Protein AF-A0A2G9T8P1-F1 (afdb_monomer)

Foldseek 3Di:
DPDPVLVVVVVVVLVVLLPDDDDQVFWWWAQDPPLRIFIWGFPDDDPQWTWTQTPVRDIDIDGPVRIGTEFHSNCALPPDLVPTPGPDPRNVSRNCVRCVVSVNND

Nearest PDB structures (foldseek):
  6qdj-assembly1_A  TM=9.939E-01  e=1.808E-14  Caenorhabditis elegans
  8qyq-assembly2_B  TM=9.575E-01  e=6.343E-11  Bos taurus
  8qyu-assembly1_A  TM=9.362E-01  e=1.968E-10  Bos taurus
  5n69-assembly1_A  TM=9.418E-01  e=1.968E-10  Bos taurus
  8qyq-assembly1_A  TM=9.357E-01  e=1.461E-10  Bos taurus

Secondary structure (DSSP, 8-state):
--SHHHHHHHHHHHHHHTTS---TTTEEEEEETTTEEEEEEEEEEETTEEEEEETTS-EEEEEGGGPEEPPPGGGTT-S-GGG-SS--HHHHHHHHHHHHHTT---

Radius of gyration: 15.61 Å; Cα contacts (8 Å, |Δi|>4): 146; chains: 1; bounding box: 39×25×45 Å

Organism: Teladorsagia circumcincta (NCBI:txid45464)

pLDDT: mean 81.71, std 15.41, range [36.47, 94.31]

Sequence (106 aa):
MTLTYCYCGCTISLFQDSSKPYDSKKNCWIPDAEEGYVAAEITATKGDQITCVTARGNEVTLKKELVQEMNPPKYEKTEDMSNLTFLNDASVLHNLRSRYSAMLIY

Mean predicted aligned error: 7.94 Å

InterPro domains:
  IPR001609 Myosin head, motor domain-like [PS51456] (76-106)
  IPR004009 Myosin, SH3 domain [PF02736] (23-66)
  IPR004009 Myosin, SH3 domain [PS51844] (23-72)
  IPR008989 Myosin S1 fragment, N-terminal [G3DSA:2.30.30.360] (22-71)
  IPR027417 P-loop containing nucleoside triphosphate hydrolase [SSF52540] (71-106)
  IPR036961 Kinesin motor domain superfamily [G3DSA:3.40.850.10] (72-106)

Solvent-accessible surface area (backbone atoms only — not comparable to full-atom values): 6316 Å² total; per-residue (Å²): 143,80,68,73,71,63,53,63,57,51,56,55,52,53,58,55,49,42,66,54,93,76,49,83,88,34,37,28,30,35,76,37,95,87,71,53,46,42,54,24,38,54,78,46,76,60,89,67,33,32,32,27,34,32,81,87,71,50,78,46,78,42,51,51,90,64,52,40,75,49,64,62,39,78,58,62,56,55,81,61,69,84,74,47,89,51,87,44,74,54,48,53,51,49,34,52,52,52,19,50,76,69,72,47,84,117

Structure (mmCIF, N/CA/C/O backbone):
data_AF-A0A2G9T8P1-F1
#
_entry.id   AF-A0A2G9T8P1-F1
#
loop_
_atom_site.group_PDB
_atom_site.id
_atom_site.type_symbol
_atom_site.label_atom_id
_atom_site.label_alt_id
_atom_site.label_comp_id
_atom_site.label_asym_id
_atom_site.label_entity_id
_atom_site.label_seq_id
_atom_site.pdbx_PDB_ins_code
_atom_site.Cartn_x
_atom_site.Cartn_y
_atom_site.Cartn_z
_atom_site.occupancy
_atom_site.B_iso_or_equiv
_atom_site.auth_seq_id
_atom_site.auth_comp_id
_atom_site.auth_asym_id
_atom_site.auth_atom_id
_atom_site.pdbx_PDB_model_num
ATOM 1 N N . MET A 1 1 ? 23.564 -11.792 -28.882 1.00 39.66 1 MET A N 1
ATOM 2 C CA . MET A 1 1 ? 23.164 -10.423 -29.282 1.00 39.66 1 MET A CA 1
ATOM 3 C C . MET A 1 1 ? 21.646 -10.281 -29.134 1.00 39.66 1 MET A C 1
ATOM 5 O O . MET A 1 1 ? 20.959 -10.049 -30.114 1.00 39.66 1 MET A O 1
ATOM 9 N N . THR A 1 2 ? 21.103 -10.483 -27.923 1.00 36.47 2 THR A N 1
ATOM 10 C CA . THR A 1 2 ? 19.633 -10.587 -27.747 1.00 36.47 2 THR A CA 1
ATOM 11 C C . THR A 1 2 ? 19.113 -10.225 -26.351 1.00 36.47 2 THR A C 1
ATOM 13 O O . THR A 1 2 ? 17.936 -10.423 -26.088 1.00 36.47 2 THR A O 1
ATOM 16 N N . LEU A 1 3 ? 19.937 -9.663 -25.456 1.00 44.78 3 LEU A N 1
ATOM 17 C CA . LEU A 1 3 ? 19.469 -9.229 -24.125 1.00 44.78 3 LEU A CA 1
ATOM 18 C C . LEU A 1 3 ? 19.301 -7.707 -24.000 1.00 44.78 3 LEU A C 1
ATOM 20 O O . LEU A 1 3 ? 18.580 -7.243 -23.129 1.00 44.78 3 LEU A O 1
ATOM 24 N N . THR A 1 4 ? 19.885 -6.909 -24.895 1.00 45.12 4 THR A N 1
ATOM 25 C CA . THR A 1 4 ? 19.883 -5.439 -24.770 1.00 45.12 4 THR A CA 1
ATOM 26 C C . THR A 1 4 ? 18.541 -4.787 -25.141 1.00 45.12 4 THR A C 1
ATOM 28 O O . THR A 1 4 ? 18.243 -3.697 -24.664 1.00 45.12 4 THR A O 1
ATOM 31 N N . TYR A 1 5 ? 17.688 -5.450 -25.931 1.00 41.19 5 TYR A N 1
ATOM 32 C CA . TYR A 1 5 ? 16.409 -4.869 -26.372 1.00 41.19 5 TYR A CA 1
ATOM 33 C C . TYR A 1 5 ? 15.272 -4.977 -25.340 1.00 41.19 5 TYR A C 1
ATOM 35 O O . TYR A 1 5 ? 14.352 -4.168 -25.387 1.00 41.19 5 TYR A O 1
ATOM 43 N N . CYS A 1 6 ? 15.341 -5.903 -24.374 1.00 44.22 6 CYS A N 1
ATOM 44 C CA . CYS A 1 6 ? 14.303 -6.023 -23.340 1.00 44.22 6 CYS A CA 1
ATOM 45 C C . CYS A 1 6 ? 14.433 -4.937 -22.254 1.00 44.22 6 CYS A C 1
ATOM 47 O O . CYS A 1 6 ? 13.434 -4.451 -21.725 1.00 44.22 6 CYS A O 1
ATOM 49 N N . TYR A 1 7 ? 15.662 -4.494 -21.964 1.00 45.44 7 TYR A N 1
ATOM 50 C CA . TYR A 1 7 ? 15.916 -3.461 -20.954 1.00 45.44 7 TYR A CA 1
ATOM 51 C C . TYR A 1 7 ? 15.468 -2.062 -21.387 1.00 45.44 7 TYR A C 1
ATOM 53 O O . TYR A 1 7 ? 15.045 -1.289 -20.536 1.00 45.44 7 TYR A O 1
ATOM 61 N N . CYS A 1 8 ? 15.492 -1.743 -22.687 1.00 44.00 8 CYS A N 1
ATOM 62 C CA . CYS A 1 8 ? 15.074 -0.424 -23.180 1.00 44.00 8 CYS A CA 1
ATOM 63 C C . CYS A 1 8 ? 13.568 -0.159 -22.961 1.00 44.00 8 CYS A C 1
ATOM 65 O O . CYS A 1 8 ? 13.171 0.968 -22.685 1.00 44.00 8 CYS A O 1
ATOM 67 N N . GLY A 1 9 ? 12.724 -1.199 -23.019 1.00 45.16 9 GLY A N 1
ATOM 68 C CA . GLY A 1 9 ? 11.298 -1.090 -22.679 1.00 45.16 9 GLY A CA 1
ATOM 69 C C . GLY A 1 9 ? 11.040 -1.042 -21.169 1.00 45.16 9 GLY A C 1
ATOM 70 O O . GLY A 1 9 ? 10.203 -0.268 -20.712 1.00 45.16 9 GLY A O 1
ATOM 71 N N . CYS A 1 10 ? 11.804 -1.818 -20.390 1.00 47.53 10 CYS A N 1
ATOM 72 C CA . CYS A 1 10 ? 11.679 -1.873 -18.932 1.00 47.53 10 CYS A CA 1
ATOM 73 C C . CYS A 1 10 ? 12.061 -0.538 -18.258 1.00 47.53 10 CYS A C 1
ATOM 75 O O . CYS A 1 10 ? 11.370 -0.075 -17.349 1.00 47.53 10 CYS A O 1
ATOM 77 N N . THR A 1 11 ? 13.108 0.143 -18.740 1.00 49.56 11 THR A N 1
ATOM 78 C CA . THR A 1 11 ? 13.534 1.448 -18.199 1.00 49.56 11 THR A CA 1
ATOM 79 C C . THR A 1 11 ? 12.516 2.560 -18.448 1.00 49.56 11 THR A C 1
ATOM 81 O O . THR A 1 11 ? 12.325 3.406 -17.575 1.00 49.56 11 THR A O 1
ATOM 84 N N . ILE A 1 12 ? 11.812 2.540 -19.586 1.00 51.91 12 ILE A N 1
ATOM 85 C CA . ILE A 1 12 ? 10.727 3.490 -19.881 1.00 51.91 12 ILE A CA 1
ATOM 86 C C . ILE A 1 12 ? 9.546 3.270 -18.924 1.00 51.91 12 ILE A C 1
ATOM 88 O O . ILE A 1 12 ? 9.029 4.239 -18.366 1.00 51.91 12 ILE A O 1
ATOM 92 N N . SER A 1 13 ? 9.159 2.013 -18.665 1.00 55.75 13 SER A N 1
ATOM 93 C CA . SER A 1 13 ? 8.082 1.702 -17.712 1.00 55.75 13 SER A CA 1
ATOM 94 C C . SER A 1 13 ? 8.423 2.076 -16.264 1.00 55.75 13 SER A C 1
ATOM 96 O O . SER A 1 13 ? 7.574 2.624 -15.566 1.00 55.75 13 SER A O 1
ATOM 98 N N . LEU A 1 14 ? 9.673 1.880 -15.823 1.00 59.81 14 LEU A N 1
ATOM 99 C CA . LEU A 1 14 ? 10.122 2.275 -14.477 1.00 59.81 14 LEU A CA 1
ATOM 100 C C . LEU A 1 14 ? 10.061 3.799 -14.270 1.00 59.81 14 LEU A C 1
ATOM 102 O O . LEU A 1 14 ? 9.681 4.286 -13.202 1.00 59.81 14 LEU A O 1
ATOM 106 N N . PHE A 1 15 ? 10.393 4.572 -15.308 1.00 58.44 15 PHE A N 1
ATOM 107 C CA . PHE A 1 15 ? 10.289 6.031 -15.263 1.00 58.44 15 PHE A CA 1
ATOM 108 C C . PHE A 1 15 ? 8.831 6.510 -15.179 1.00 58.44 15 PHE A C 1
ATOM 110 O O . PHE A 1 15 ? 8.533 7.458 -14.458 1.00 58.44 15 PHE A O 1
ATOM 117 N N . GLN A 1 16 ? 7.901 5.834 -15.860 1.00 61.41 16 GLN A N 1
ATOM 118 C CA . GLN A 1 16 ? 6.469 6.135 -15.752 1.00 61.41 16 GLN A CA 1
ATOM 119 C C . GLN A 1 16 ? 5.919 5.782 -14.366 1.00 61.41 16 GLN A C 1
ATOM 121 O O . GLN A 1 16 ? 5.192 6.576 -13.766 1.00 61.41 16 GLN A O 1
ATOM 126 N N . ASP A 1 17 ? 6.314 4.632 -13.827 1.00 65.00 17 ASP A N 1
ATOM 127 C CA . ASP A 1 17 ? 5.878 4.156 -12.516 1.00 65.00 17 ASP A CA 1
ATOM 128 C C . ASP A 1 17 ? 6.304 5.073 -11.364 1.00 65.00 17 ASP A C 1
ATOM 130 O O . ASP A 1 17 ? 5.511 5.321 -10.457 1.00 65.00 17 ASP A O 1
ATOM 134 N N . SER A 1 18 ? 7.504 5.653 -11.440 1.00 66.44 18 SER A N 1
ATOM 135 C CA . SER A 1 18 ? 8.015 6.596 -10.434 1.00 66.44 18 SER A CA 1
ATOM 136 C C . SER A 1 18 ? 7.358 7.985 -10.464 1.00 66.44 18 SER A C 1
ATOM 138 O O . SER A 1 18 ? 7.533 8.758 -9.522 1.00 66.44 18 SER A O 1
ATOM 140 N N . SER A 1 19 ? 6.570 8.298 -11.502 1.00 70.00 19 SER A N 1
ATOM 141 C CA . SER A 1 19 ? 5.937 9.614 -11.706 1.00 70.00 19 SER A CA 1
ATOM 142 C C . SER A 1 19 ? 4.452 9.682 -11.325 1.00 70.00 19 SER A C 1
ATOM 144 O O . SER A 1 19 ? 3.796 10.699 -11.558 1.00 70.00 19 SER A O 1
ATOM 146 N N . LYS A 1 20 ? 3.903 8.615 -10.730 1.00 78.12 20 LYS A N 1
ATOM 147 C CA . LYS A 1 20 ? 2.497 8.587 -10.305 1.00 78.12 20 LYS A CA 1
ATOM 148 C C . LYS A 1 20 ? 2.240 9.615 -9.190 1.00 78.12 20 LYS A C 1
ATOM 150 O O . LYS A 1 20 ? 3.066 9.744 -8.284 1.00 78.12 20 LYS A O 1
ATOM 155 N N . PRO A 1 21 ? 1.105 10.340 -9.220 1.00 81.38 21 PRO A N 1
ATOM 156 C CA . PRO A 1 21 ? 0.753 11.271 -8.157 1.00 81.38 21 PRO A CA 1
ATOM 157 C C . PRO A 1 21 ? 0.602 10.508 -6.840 1.00 81.38 21 PRO A C 1
ATOM 159 O O . PRO A 1 21 ? -0.150 9.539 -6.746 1.00 81.38 21 PRO A O 1
ATOM 162 N N . TYR A 1 22 ? 1.348 10.940 -5.827 1.00 85.44 22 TYR A N 1
ATOM 163 C CA . TYR A 1 22 ? 1.384 10.289 -4.530 1.00 85.44 22 TYR A CA 1
ATOM 164 C C . TYR A 1 22 ? 1.401 11.312 -3.400 1.00 85.44 22 TYR A C 1
ATOM 166 O O . TYR A 1 22 ? 2.241 12.209 -3.378 1.00 85.44 22 TYR A O 1
ATOM 174 N N . ASP A 1 23 ? 0.507 11.125 -2.435 1.00 86.88 23 ASP A N 1
ATOM 175 C CA . ASP A 1 23 ? 0.491 11.829 -1.163 1.00 86.88 23 ASP A CA 1
ATOM 176 C C . ASP A 1 23 ? 0.629 10.801 -0.033 1.00 86.88 23 ASP A C 1
ATOM 178 O O . ASP A 1 23 ? -0.202 9.903 0.105 1.00 86.88 23 ASP A O 1
ATOM 182 N N . SER A 1 24 ? 1.678 10.934 0.781 1.00 82.75 24 SER A N 1
ATOM 183 C CA . SER A 1 24 ? 1.974 10.001 1.873 1.00 82.75 24 SER A CA 1
ATOM 184 C C . SER A 1 24 ? 0.962 10.023 3.010 1.00 82.75 24 SER A C 1
ATOM 186 O O . SER A 1 24 ? 0.966 9.123 3.839 1.00 82.75 24 SER A O 1
ATOM 188 N N . LYS A 1 25 ? 0.143 11.073 3.110 1.00 84.06 25 LYS A N 1
ATOM 189 C CA . LYS A 1 25 ? -0.870 11.205 4.162 1.00 84.06 25 LYS A CA 1
ATOM 190 C C . LYS A 1 25 ? -2.245 10.753 3.706 1.00 84.06 25 LYS A C 1
ATOM 192 O O . LYS A 1 25 ? -3.103 10.520 4.552 1.00 84.06 25 LYS A O 1
ATOM 197 N N . LYS A 1 26 ? -2.463 10.681 2.394 1.00 89.19 26 LYS A N 1
ATOM 198 C CA . LYS A 1 26 ? -3.747 10.285 1.826 1.00 89.19 26 LYS A CA 1
ATOM 199 C C . LYS A 1 26 ? -3.733 8.874 1.276 1.00 89.19 26 LYS A C 1
ATOM 201 O O . LYS A 1 26 ? -4.697 8.156 1.494 1.00 89.19 26 LYS A O 1
ATOM 206 N N . ASN A 1 27 ? -2.678 8.470 0.580 1.00 91.94 27 ASN A N 1
ATOM 207 C CA . ASN A 1 27 ? -2.647 7.148 -0.018 1.00 91.94 27 ASN A CA 1
ATOM 208 C C . ASN A 1 27 ? -2.291 6.087 1.015 1.00 91.94 27 ASN A C 1
ATOM 210 O O . ASN A 1 27 ? -1.261 6.170 1.688 1.00 91.94 27 ASN A O 1
ATOM 214 N N . CYS A 1 28 ? -3.123 5.063 1.092 1.00 93.62 28 CYS A N 1
ATOM 215 C CA . CYS A 1 28 ? -2.958 3.957 2.009 1.00 93.62 28 CYS A CA 1
ATOM 216 C C . CYS A 1 28 ? -3.373 2.637 1.359 1.00 93.62 28 CYS A C 1
ATOM 218 O O . CYS A 1 28 ? -4.026 2.594 0.316 1.00 93.62 28 CYS A O 1
ATOM 220 N N . TRP A 1 29 ? -2.983 1.548 2.005 1.00 94.31 29 TRP A N 1
ATOM 221 C CA . TRP A 1 29 ? -3.461 0.214 1.703 1.00 94.31 29 TRP A CA 1
ATOM 222 C C . TRP A 1 29 ? -4.566 -0.159 2.677 1.00 94.31 29 TRP A C 1
ATOM 224 O O . TRP A 1 29 ? -4.430 0.025 3.891 1.00 94.31 29 TRP A O 1
ATOM 234 N N . ILE A 1 30 ? -5.641 -0.730 2.145 1.00 93.88 30 ILE A N 1
ATOM 235 C CA . ILE A 1 30 ? -6.705 -1.322 2.948 1.00 93.88 30 ILE A CA 1
ATOM 236 C C . ILE A 1 30 ? -6.859 -2.807 2.608 1.00 93.88 30 ILE A C 1
ATOM 238 O O . ILE A 1 30 ? -6.593 -3.195 1.467 1.00 93.88 30 ILE A O 1
ATOM 242 N N . PRO A 1 31 ? -7.271 -3.646 3.572 1.00 93.25 31 PRO A N 1
ATOM 243 C CA . PRO A 1 31 ? -7.548 -5.050 3.312 1.00 93.25 31 PRO A CA 1
ATOM 244 C C . PRO A 1 31 ? -8.756 -5.204 2.383 1.00 93.25 31 PRO A C 1
ATOM 246 O O . PRO A 1 31 ? -9.765 -4.515 2.535 1.00 93.25 31 PRO A O 1
ATOM 249 N N . ASP A 1 32 ? -8.655 -6.148 1.456 1.00 91.00 32 ASP A N 1
ATOM 250 C CA . ASP A 1 32 ? -9.705 -6.526 0.516 1.00 91.00 32 ASP A CA 1
ATOM 251 C C . ASP A 1 32 ? -9.816 -8.053 0.440 1.00 91.00 32 ASP A C 1
ATOM 253 O O . ASP A 1 32 ? -8.817 -8.767 0.512 1.00 91.00 32 ASP A O 1
ATOM 257 N N . ALA A 1 33 ? -11.038 -8.568 0.309 1.00 89.00 33 ALA A N 1
ATOM 258 C CA . ALA A 1 33 ? -11.278 -10.008 0.332 1.00 89.00 33 ALA A CA 1
ATOM 259 C C . ALA A 1 33 ? -10.846 -10.726 -0.960 1.00 89.00 33 ALA A C 1
ATOM 261 O O . ALA A 1 33 ? -10.556 -11.920 -0.912 1.00 89.00 33 ALA A O 1
ATOM 262 N N . GLU A 1 34 ? -10.810 -10.033 -2.102 1.00 88.00 34 GLU A N 1
ATOM 263 C CA . GLU A 1 34 ? -10.445 -10.619 -3.397 1.00 88.00 34 GLU A CA 1
ATOM 264 C C . GLU A 1 34 ? -8.952 -10.458 -3.686 1.00 88.00 34 GLU A C 1
ATOM 266 O O . GLU A 1 34 ? -8.281 -11.408 -4.086 1.00 88.00 34 GLU A O 1
ATOM 271 N N . GLU A 1 35 ? -8.424 -9.250 -3.491 1.00 86.19 35 GLU A N 1
ATOM 272 C CA . GLU A 1 35 ? -7.049 -8.906 -3.860 1.00 86.19 35 GLU A CA 1
ATOM 273 C C . GLU A 1 35 ? -6.070 -8.932 -2.678 1.00 86.19 35 GLU A C 1
ATOM 275 O O . GLU A 1 35 ? -4.873 -8.692 -2.866 1.00 86.19 35 GLU A O 1
ATOM 280 N N . GLY A 1 36 ? -6.549 -9.225 -1.468 1.00 90.19 36 GLY A N 1
ATOM 281 C CA . GLY A 1 36 ? -5.780 -9.182 -0.226 1.00 90.19 36 GLY A CA 1
ATOM 282 C C . GLY A 1 36 ? -5.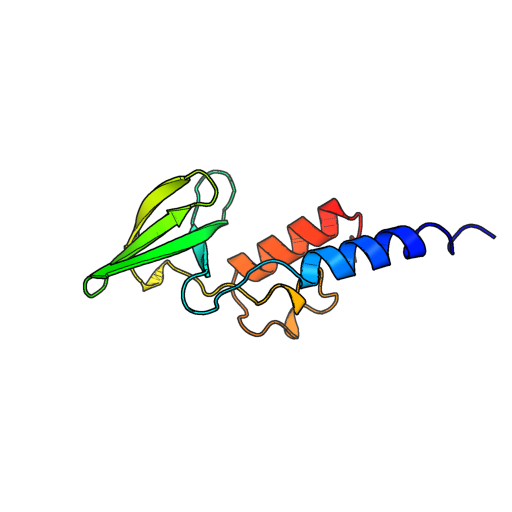617 -7.755 0.293 1.00 90.19 36 GLY A C 1
ATOM 283 O O . GLY A 1 36 ? -6.092 -7.437 1.380 1.00 90.19 36 GLY A O 1
ATOM 284 N N . TYR A 1 37 ? -4.992 -6.885 -0.503 1.00 92.88 37 TYR A N 1
ATOM 285 C CA . TYR A 1 37 ? -4.866 -5.456 -0.217 1.00 92.88 37 TYR A CA 1
ATOM 286 C C . TYR A 1 37 ? -5.083 -4.625 -1.478 1.00 92.88 37 TYR A C 1
ATOM 288 O O . TYR A 1 37 ? -4.595 -4.975 -2.554 1.00 92.88 37 TYR A O 1
ATOM 296 N N . VAL A 1 38 ? -5.780 -3.500 -1.332 1.00 92.94 38 VAL A N 1
ATOM 297 C CA . VAL A 1 38 ? -6.054 -2.552 -2.418 1.00 92.94 38 VAL A CA 1
ATOM 298 C C . VAL A 1 38 ? -5.664 -1.138 -2.017 1.00 92.94 38 VAL A C 1
ATOM 300 O O . VAL A 1 38 ? -5.700 -0.773 -0.839 1.00 92.94 38 VAL A O 1
ATOM 303 N N . ALA A 1 39 ? -5.283 -0.338 -3.011 1.00 92.44 39 ALA A N 1
ATOM 304 C CA . ALA A 1 39 ? -4.970 1.066 -2.804 1.00 92.44 39 ALA A CA 1
ATOM 305 C C . ALA A 1 39 ? -6.254 1.853 -2.508 1.00 92.44 39 ALA A C 1
ATOM 307 O O . ALA A 1 39 ? -7.289 1.656 -3.159 1.00 92.44 39 ALA A O 1
ATOM 308 N N . ALA A 1 40 ? -6.171 2.761 -1.545 1.00 93.56 40 ALA A N 1
ATOM 309 C CA . ALA A 1 40 ? -7.239 3.671 -1.179 1.00 93.56 40 ALA A CA 1
ATOM 310 C C . ALA A 1 40 ? -6.691 5.066 -0.853 1.00 93.56 40 ALA A C 1
ATOM 312 O O . ALA A 1 40 ? -5.523 5.233 -0.504 1.00 93.56 40 ALA A O 1
ATOM 313 N N . GLU A 1 41 ? -7.558 6.067 -0.958 1.00 93.06 41 GLU A N 1
ATOM 314 C CA . GLU A 1 41 ? -7.281 7.444 -0.568 1.00 93.06 41 GLU A CA 1
ATOM 315 C C . GLU A 1 41 ? -8.114 7.808 0.663 1.00 93.06 41 GLU A C 1
ATOM 317 O O . GLU A 1 41 ? -9.337 7.666 0.670 1.00 93.06 41 GLU A O 1
ATOM 322 N N . ILE A 1 42 ? -7.465 8.283 1.721 1.00 92.88 42 ILE A N 1
ATOM 323 C CA . ILE A 1 42 ? -8.120 8.744 2.943 1.00 92.88 42 ILE A CA 1
ATOM 324 C C . ILE A 1 42 ? -8.880 10.038 2.648 1.00 92.88 42 ILE A C 1
ATOM 326 O O . ILE A 1 42 ? -8.288 11.054 2.280 1.00 92.88 42 ILE A O 1
ATOM 330 N N . THR A 1 43 ? -10.192 10.018 2.872 1.00 92.25 43 THR A N 1
ATOM 331 C CA . THR A 1 43 ? -11.070 11.185 2.709 1.00 92.25 43 THR A CA 1
ATOM 332 C C . THR A 1 43 ? -11.393 11.848 4.040 1.00 92.25 43 THR A C 1
ATOM 334 O O . THR A 1 43 ? -11.488 13.074 4.110 1.00 92.25 43 THR A O 1
ATOM 337 N N . ALA A 1 44 ? -11.532 11.065 5.111 1.00 90.69 44 ALA A 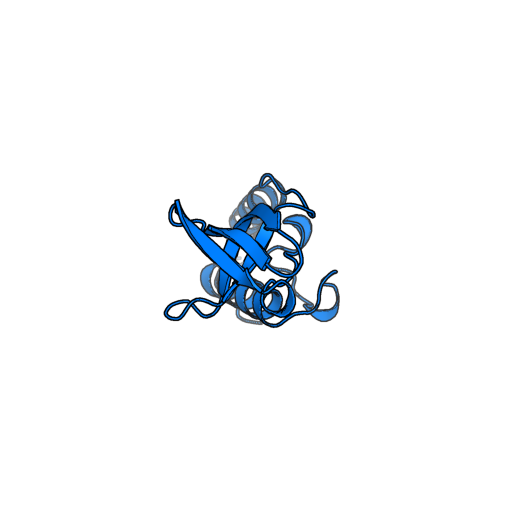N 1
ATOM 338 C CA . ALA A 1 44 ? -11.841 11.584 6.436 1.00 90.69 44 ALA A CA 1
ATOM 339 C C . ALA A 1 44 ? -11.288 10.697 7.553 1.00 90.69 44 ALA A C 1
ATOM 341 O O . ALA A 1 44 ? -11.229 9.476 7.442 1.00 90.69 44 ALA A O 1
ATOM 342 N N . THR A 1 45 ? -10.971 11.326 8.683 1.00 90.25 45 THR A N 1
ATOM 343 C CA . THR A 1 45 ? -10.565 10.642 9.914 1.00 90.25 45 THR A CA 1
ATOM 344 C C . THR A 1 45 ? -11.506 11.065 11.034 1.00 90.25 45 THR A C 1
ATOM 346 O O . THR A 1 45 ? -11.619 12.254 11.336 1.00 90.25 45 THR A O 1
ATOM 349 N N . LYS A 1 46 ? -12.194 10.104 11.653 1.00 89.75 46 LYS A N 1
ATOM 350 C CA . LYS A 1 46 ? -13.119 10.317 12.774 1.00 89.75 46 LYS A CA 1
ATOM 351 C C . LYS A 1 46 ? -12.672 9.474 13.967 1.00 89.75 46 LYS A C 1
ATOM 353 O O . LYS A 1 46 ? -13.059 8.316 14.103 1.00 89.75 46 LYS A O 1
ATOM 358 N N . GLY A 1 47 ? -11.859 10.070 14.840 1.00 88.69 47 GLY A N 1
ATOM 359 C CA . GLY A 1 47 ? -11.311 9.383 16.014 1.00 88.69 47 GLY A CA 1
ATOM 360 C C . GLY A 1 47 ? -10.448 8.187 15.605 1.00 88.69 47 GLY A C 1
ATOM 361 O O . GLY A 1 47 ? -9.434 8.369 14.934 1.00 88.69 47 GLY A O 1
ATOM 362 N N . ASP A 1 48 ? -10.889 6.981 15.970 1.00 90.25 48 ASP A N 1
ATOM 363 C CA . ASP A 1 48 ? -10.205 5.714 15.663 1.00 90.25 48 ASP A CA 1
ATOM 364 C C . ASP A 1 48 ? -10.600 5.095 14.313 1.00 90.25 48 ASP A C 1
ATOM 366 O O . ASP A 1 48 ? -10.054 4.061 13.916 1.00 90.25 48 ASP A O 1
ATOM 370 N N . GLN A 1 49 ? -11.545 5.704 13.596 1.00 92.12 49 GLN A N 1
ATOM 371 C CA . GLN A 1 49 ? -11.978 5.245 12.280 1.00 92.12 49 GLN A CA 1
ATOM 372 C C . GLN A 1 49 ? -11.461 6.164 11.175 1.00 92.12 49 GLN A C 1
ATOM 374 O O . GLN A 1 49 ? -11.461 7.391 11.302 1.00 92.12 49 GLN A O 1
ATOM 379 N N . ILE A 1 50 ? -11.038 5.552 10.076 1.00 92.62 50 ILE A N 1
ATOM 380 C CA . ILE A 1 50 ? -10.596 6.218 8.858 1.00 92.62 50 ILE A CA 1
ATOM 381 C C . ILE A 1 50 ? -11.549 5.813 7.740 1.00 92.62 50 ILE A C 1
ATOM 383 O O . ILE A 1 50 ? -11.807 4.629 7.514 1.00 92.62 50 ILE A O 1
ATOM 387 N N . THR A 1 51 ? -12.071 6.816 7.051 1.00 92.94 51 THR A N 1
ATOM 388 C CA . THR A 1 51 ? -12.867 6.650 5.845 1.00 92.94 51 THR A CA 1
ATOM 389 C C . THR A 1 51 ? -11.953 6.837 4.642 1.00 92.94 51 THR A C 1
ATOM 391 O O . THR A 1 51 ? -11.264 7.853 4.519 1.00 92.94 51 THR A O 1
ATOM 394 N N . CYS A 1 52 ? -11.920 5.822 3.786 1.00 93.19 52 CYS A N 1
ATOM 395 C CA . CYS A 1 52 ? -11.044 5.740 2.628 1.00 93.19 52 CYS A CA 1
ATOM 396 C C . CYS A 1 52 ? -11.888 5.430 1.392 1.00 93.19 52 CYS A C 1
ATOM 398 O O . CYS A 1 52 ? -12.826 4.638 1.464 1.00 93.19 52 CYS A O 1
ATOM 400 N N . VAL A 1 53 ? -11.530 5.994 0.246 1.00 94.06 53 VAL A N 1
ATOM 401 C CA . VAL A 1 53 ? -12.108 5.628 -1.047 1.00 94.06 53 VAL A CA 1
ATOM 402 C C . VAL A 1 53 ? -11.124 4.718 -1.762 1.00 94.06 53 VAL A C 1
ATOM 404 O O . VAL A 1 53 ? -9.985 5.094 -2.018 1.00 94.06 53 VAL A O 1
ATOM 407 N N . THR A 1 54 ? -11.552 3.497 -2.056 1.00 91.25 54 THR A N 1
ATOM 408 C CA . THR A 1 54 ? -10.757 2.518 -2.808 1.00 91.25 54 THR A CA 1
ATOM 409 C C . THR A 1 54 ? -10.511 2.977 -4.239 1.00 91.25 54 THR A C 1
ATOM 411 O O . THR A 1 54 ? -11.303 3.731 -4.801 1.00 91.25 54 THR A O 1
ATOM 414 N N . ALA A 1 55 ? -9.483 2.432 -4.889 1.00 84.69 55 ALA A N 1
ATOM 415 C CA . ALA A 1 55 ? -9.247 2.640 -6.321 1.00 84.69 55 ALA A CA 1
ATOM 416 C C . ALA A 1 55 ? -10.448 2.242 -7.212 1.00 84.69 55 ALA A C 1
ATOM 418 O O . ALA A 1 55 ? -10.563 2.716 -8.339 1.00 84.69 55 ALA A O 1
ATOM 419 N N . ARG A 1 56 ? -11.367 1.401 -6.705 1.00 82.88 56 ARG A N 1
ATOM 420 C CA . ARG A 1 56 ? -12.624 1.016 -7.372 1.00 82.88 56 ARG A CA 1
ATOM 421 C C . ARG A 1 56 ? -13.743 2.065 -7.224 1.00 82.88 56 ARG A C 1
ATOM 423 O O . ARG A 1 56 ? -14.813 1.890 -7.793 1.00 82.88 56 ARG A O 1
ATOM 430 N N . GLY A 1 57 ? -13.514 3.136 -6.461 1.00 86.62 57 GLY A N 1
ATOM 431 C CA . GLY A 1 57 ? -14.490 4.191 -6.169 1.00 86.62 57 GLY A CA 1
ATOM 432 C C . GLY A 1 57 ? -15.417 3.894 -4.985 1.00 86.62 57 GLY A C 1
ATOM 433 O O . GLY A 1 57 ? -16.281 4.709 -4.674 1.00 86.62 57 GLY A O 1
ATOM 434 N N . ASN A 1 58 ? -15.241 2.759 -4.302 1.00 89.06 58 ASN A N 1
ATOM 435 C CA . ASN A 1 58 ? -16.043 2.407 -3.130 1.00 89.06 58 ASN A CA 1
ATOM 436 C C . ASN A 1 58 ? -15.499 3.100 -1.880 1.00 89.06 58 ASN A C 1
ATOM 438 O O . ASN A 1 58 ? -14.302 3.000 -1.601 1.00 89.06 58 ASN A O 1
ATOM 442 N N . GLU A 1 59 ? -16.376 3.741 -1.111 1.00 92.69 59 GLU A N 1
ATOM 443 C CA . GLU A 1 59 ? -16.051 4.330 0.187 1.00 92.69 59 GLU A CA 1
ATOM 444 C C . GLU A 1 59 ? -16.176 3.276 1.292 1.00 92.69 59 GLU A C 1
ATOM 446 O O . GLU A 1 59 ? -17.214 2.635 1.456 1.00 92.69 59 GLU A O 1
ATOM 451 N N . VAL A 1 60 ? -15.102 3.085 2.054 1.00 92.25 60 VAL A N 1
ATOM 452 C CA . VAL A 1 60 ? -15.021 2.102 3.132 1.00 92.25 60 VAL A CA 1
ATOM 453 C C . VAL A 1 60 ? -14.530 2.802 4.389 1.00 92.25 60 VAL A C 1
ATOM 455 O O . VAL A 1 60 ? -13.563 3.561 4.365 1.00 92.25 60 VAL A O 1
ATOM 458 N N . THR A 1 61 ? -15.200 2.546 5.509 1.00 93.31 61 THR A N 1
ATOM 459 C CA . THR A 1 61 ? -14.760 3.024 6.822 1.00 93.31 61 THR A CA 1
ATOM 460 C C . THR A 1 61 ? -14.202 1.854 7.611 1.00 93.31 61 THR A C 1
ATOM 462 O O . THR A 1 61 ? -14.903 0.876 7.866 1.00 93.31 61 THR A O 1
ATOM 465 N N . LEU A 1 62 ? -12.931 1.954 7.983 1.00 93.06 62 LEU A N 1
ATOM 466 C CA . LEU A 1 62 ? -12.200 0.933 8.723 1.00 93.06 62 LEU A CA 1
ATOM 467 C C . LEU A 1 62 ? -11.565 1.555 9.959 1.00 93.06 62 LEU A C 1
ATOM 469 O O . LEU A 1 62 ? -11.442 2.772 10.087 1.00 93.06 62 LEU A O 1
ATOM 473 N N . LYS A 1 63 ? -11.143 0.710 10.893 1.00 93.38 63 LYS A N 1
ATOM 474 C CA . LYS A 1 63 ? -10.322 1.174 12.006 1.00 93.38 63 LYS A CA 1
ATOM 475 C C . LYS A 1 63 ? -8.934 1.557 11.507 1.00 93.38 63 LYS A C 1
ATOM 477 O O . LYS A 1 63 ? -8.388 0.894 10.628 1.00 93.38 63 LYS A O 1
ATOM 482 N N . LYS A 1 64 ? -8.336 2.566 12.136 1.00 89.44 64 LYS A N 1
ATOM 483 C CA . LYS A 1 64 ? -6.984 3.044 11.821 1.00 89.44 64 LYS A CA 1
ATOM 484 C C . LYS A 1 64 ? -5.918 1.940 11.856 1.00 89.44 64 LYS A C 1
ATOM 486 O O . LYS A 1 64 ? -4.986 1.990 11.071 1.00 89.44 64 LYS A O 1
ATOM 491 N N . GLU A 1 65 ? -6.073 0.944 12.726 1.00 90.50 65 GLU A N 1
ATOM 492 C CA . GLU A 1 65 ? -5.149 -0.194 12.864 1.00 90.50 65 GLU A CA 1
ATOM 493 C C . GLU A 1 65 ? -5.106 -1.130 11.643 1.00 90.50 65 GLU A C 1
ATOM 495 O O . GLU A 1 65 ? -4.118 -1.829 11.445 1.00 90.50 65 GLU A O 1
ATOM 500 N N . LEU A 1 66 ? -6.159 -1.140 10.819 1.00 90.94 66 LEU A N 1
ATOM 501 C CA . LEU A 1 66 ? -6.235 -1.968 9.610 1.00 90.94 66 LEU A CA 1
ATOM 502 C C . LEU A 1 66 ? -5.697 -1.251 8.367 1.00 90.94 66 LEU A C 1
ATOM 504 O O . LEU A 1 66 ? -5.494 -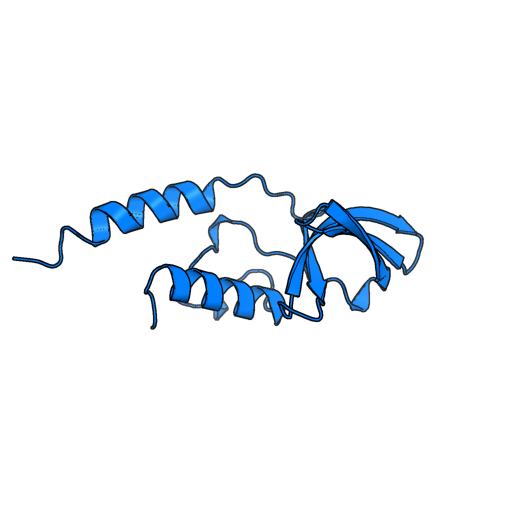1.884 7.334 1.00 90.94 66 LEU A O 1
ATOM 508 N N . VAL A 1 67 ? -5.501 0.064 8.453 1.00 91.62 67 VAL A N 1
ATOM 509 C CA . VAL A 1 67 ? -4.991 0.883 7.355 1.00 91.62 67 VAL A CA 1
ATOM 510 C C . VAL A 1 67 ? -3.467 0.845 7.392 1.00 91.62 67 VAL A C 1
ATOM 512 O O . VAL A 1 67 ? -2.859 1.237 8.386 1.00 91.62 67 VAL A O 1
ATOM 515 N N . GLN A 1 68 ? -2.845 0.386 6.309 1.00 93.00 68 GLN A N 1
ATOM 516 C CA . GLN A 1 68 ? -1.389 0.317 6.189 1.00 93.00 68 GLN A CA 1
ATOM 517 C C . GLN A 1 68 ? -0.863 1.473 5.331 1.00 93.00 68 GLN A C 1
ATOM 519 O O . GLN A 1 68 ? -1.497 1.898 4.365 1.00 93.00 68 GLN A O 1
ATOM 524 N N . GLU A 1 69 ? 0.310 2.000 5.678 1.00 91.56 69 GLU A N 1
ATOM 525 C CA . GLU A 1 69 ? 0.934 3.096 4.933 1.00 91.56 69 GLU A CA 1
ATOM 526 C C . GLU A 1 69 ? 1.398 2.624 3.551 1.00 91.56 69 GLU A C 1
ATOM 528 O O . GLU A 1 69 ? 1.971 1.539 3.402 1.00 91.56 69 GLU A O 1
ATOM 533 N N . MET A 1 70 ? 1.149 3.439 2.527 1.00 92.06 70 MET A N 1
ATOM 534 C CA . MET A 1 70 ? 1.609 3.147 1.174 1.00 92.06 70 MET A CA 1
ATOM 535 C C . MET A 1 70 ? 3.044 3.643 0.989 1.00 92.06 70 MET A C 1
ATOM 537 O O . MET A 1 70 ? 3.433 4.666 1.541 1.00 92.06 70 MET A O 1
ATOM 541 N N . ASN A 1 71 ? 3.859 2.920 0.221 1.00 89.69 71 ASN A N 1
ATOM 542 C CA . ASN A 1 71 ? 5.192 3.400 -0.136 1.00 89.69 71 ASN A CA 1
ATOM 543 C C . ASN A 1 71 ? 5.119 4.382 -1.320 1.00 89.69 71 ASN A C 1
ATOM 545 O O . ASN A 1 71 ? 4.281 4.212 -2.208 1.00 89.69 71 ASN A O 1
ATOM 549 N N . PRO A 1 72 ? 6.015 5.385 -1.385 1.00 88.00 72 PRO A N 1
ATOM 550 C CA . PRO A 1 72 ? 6.096 6.272 -2.538 1.00 88.00 72 PRO A CA 1
ATOM 551 C C . PRO A 1 72 ? 6.384 5.515 -3.854 1.00 88.00 72 PRO A C 1
ATOM 553 O O . PRO A 1 72 ? 7.151 4.550 -3.833 1.00 88.00 72 PRO A O 1
ATOM 556 N N . PRO A 1 73 ? 5.908 6.005 -5.017 1.00 85.19 73 PRO A N 1
ATOM 557 C CA . PRO A 1 73 ? 6.071 5.344 -6.319 1.00 85.19 73 PRO A CA 1
ATOM 558 C C . PRO A 1 73 ? 7.526 5.144 -6.752 1.00 85.19 73 PRO A C 1
ATOM 560 O O . PRO A 1 73 ? 7.820 4.291 -7.581 1.00 85.1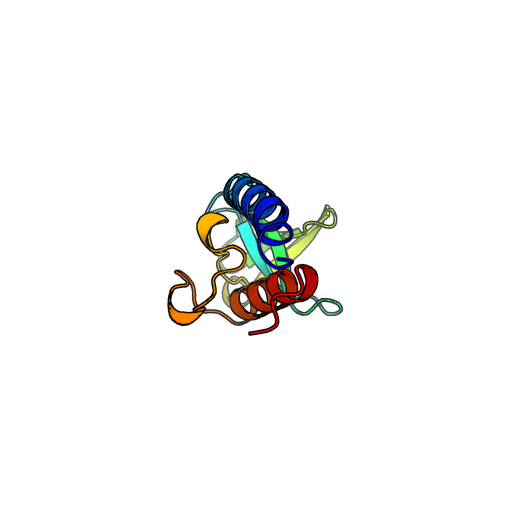9 73 PRO A O 1
ATOM 563 N N . LYS A 1 74 ? 8.472 5.888 -6.164 1.00 81.56 74 LYS A N 1
ATOM 564 C CA . LYS A 1 74 ? 9.911 5.668 -6.383 1.00 81.56 74 LYS A CA 1
ATOM 565 C C . LYS A 1 74 ? 10.380 4.263 -5.967 1.00 81.56 74 LYS A C 1
ATOM 567 O O . LYS A 1 74 ? 11.451 3.851 -6.387 1.00 81.56 74 LYS A O 1
ATOM 572 N N . TYR A 1 75 ? 9.609 3.566 -5.127 1.00 81.50 75 TYR A N 1
ATOM 573 C CA . TYR A 1 75 ? 9.886 2.202 -4.669 1.00 81.50 75 TYR A CA 1
ATOM 574 C C . TYR A 1 75 ? 9.149 1.125 -5.479 1.00 81.50 75 TYR A C 1
ATOM 576 O O . TYR A 1 75 ? 9.199 -0.06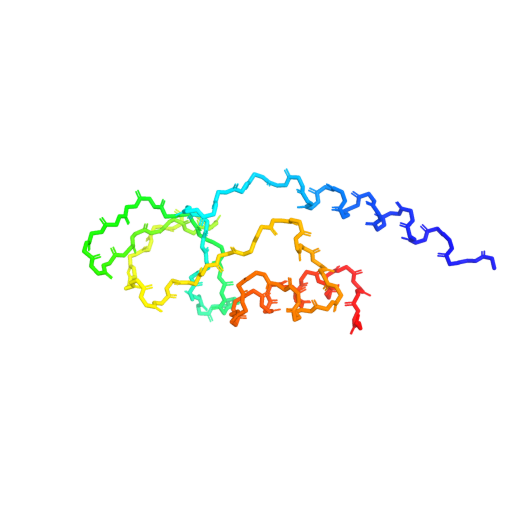3 -5.135 1.00 81.50 75 TYR A O 1
ATOM 584 N N . GLU A 1 76 ? 8.465 1.510 -6.555 1.00 81.75 76 GLU A N 1
ATOM 585 C CA . GLU A 1 76 ? 7.787 0.571 -7.439 1.00 81.75 76 GLU A CA 1
ATOM 586 C C . GLU A 1 76 ? 8.802 -0.405 -8.059 1.00 81.75 76 GLU A C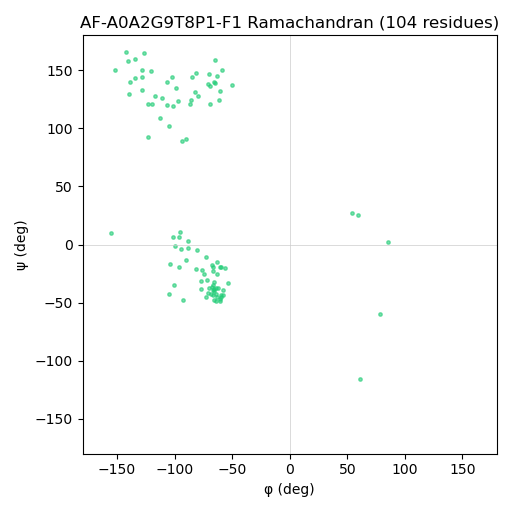 1
ATOM 588 O O . GLU A 1 76 ? 9.857 0.003 -8.540 1.00 81.75 76 GLU A O 1
ATOM 593 N N . LYS A 1 77 ? 8.496 -1.711 -8.029 1.00 79.56 77 LYS A N 1
ATOM 594 C CA . LYS A 1 77 ? 9.368 -2.792 -8.535 1.00 79.56 77 LYS A CA 1
ATOM 595 C C . LYS A 1 77 ? 10.796 -2.805 -7.958 1.00 79.56 77 LYS A C 1
ATOM 597 O O . LYS A 1 77 ? 11.700 -3.338 -8.595 1.00 79.56 77 LYS A O 1
ATOM 602 N N . THR A 1 78 ? 11.002 -2.288 -6.745 1.00 82.56 78 THR A N 1
ATOM 603 C CA . THR A 1 78 ? 12.286 -2.409 -6.023 1.00 82.56 78 THR A CA 1
ATOM 604 C C . THR A 1 78 ? 12.772 -3.866 -5.995 1.00 82.56 78 THR A C 1
ATOM 606 O O . THR A 1 78 ? 11.959 -4.763 -5.794 1.00 82.56 78 THR A O 1
ATOM 609 N N . GLU A 1 79 ? 14.069 -4.102 -6.221 1.00 80.50 79 GLU A N 1
ATOM 610 C CA . GLU A 1 79 ? 14.682 -5.444 -6.173 1.00 80.50 79 GLU A CA 1
ATOM 611 C C . GLU A 1 79 ? 14.814 -5.969 -4.738 1.00 80.50 79 GLU A C 1
ATOM 613 O O . GLU A 1 79 ? 14.447 -7.102 -4.454 1.00 80.50 79 GLU A O 1
ATOM 618 N N . ASP A 1 80 ? 15.276 -5.126 -3.816 1.00 83.62 80 ASP A N 1
ATOM 619 C CA . ASP A 1 80 ? 15.398 -5.460 -2.398 1.00 83.62 80 ASP A CA 1
ATOM 620 C C . ASP A 1 80 ? 14.296 -4.777 -1.578 1.00 83.62 80 ASP A C 1
ATOM 622 O O . ASP A 1 80 ? 14.360 -3.583 -1.267 1.00 83.62 80 ASP A O 1
ATOM 626 N N . MET A 1 81 ? 13.274 -5.554 -1.217 1.00 81.81 81 MET A N 1
ATOM 627 C CA . MET A 1 81 ? 12.126 -5.098 -0.427 1.00 81.81 81 MET A CA 1
ATOM 628 C C . MET A 1 81 ? 12.503 -4.634 0.989 1.00 81.81 81 MET A C 1
ATOM 630 O O . MET A 1 81 ? 11.721 -3.928 1.623 1.00 81.81 81 MET A O 1
ATOM 634 N N . SER A 1 82 ? 13.706 -4.951 1.474 1.00 85.00 82 SER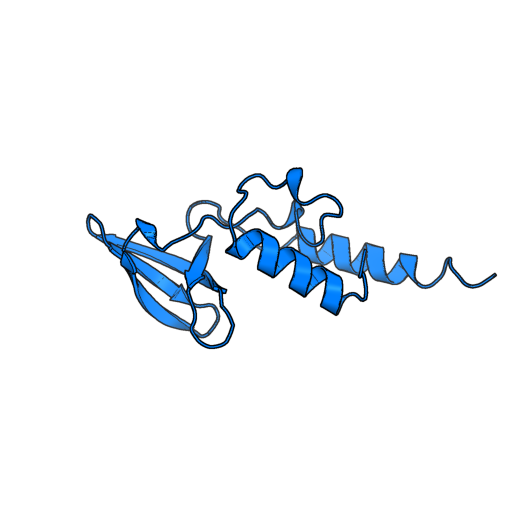 A N 1
ATOM 635 C CA . SER A 1 82 ? 14.211 -4.444 2.758 1.00 85.00 82 SER A CA 1
ATOM 636 C C . SER A 1 82 ? 14.446 -2.929 2.731 1.00 85.00 82 SER A C 1
ATOM 638 O O . SER A 1 82 ? 14.490 -2.297 3.782 1.00 85.00 82 SER A O 1
ATOM 640 N N . ASN A 1 83 ? 14.563 -2.333 1.537 1.00 84.25 83 ASN A N 1
ATOM 641 C CA . ASN A 1 83 ? 14.766 -0.893 1.350 1.00 84.25 83 ASN A CA 1
ATOM 642 C C . ASN A 1 83 ? 13.458 -0.085 1.267 1.00 84.25 83 ASN A C 1
ATOM 644 O O . ASN A 1 83 ? 13.499 1.128 1.030 1.00 84.25 83 ASN A O 1
ATOM 648 N N . LEU A 1 84 ? 12.296 -0.729 1.427 1.00 85.56 84 LEU A N 1
ATOM 649 C CA . LEU A 1 84 ? 11.011 -0.034 1.511 1.00 85.56 84 LEU A CA 1
ATOM 650 C C . LEU A 1 84 ? 10.977 0.875 2.750 1.00 85.56 84 LEU A C 1
ATOM 652 O O . LEU A 1 84 ? 11.525 0.545 3.797 1.00 85.56 84 LEU A O 1
ATOM 656 N N . THR A 1 85 ? 10.314 2.032 2.642 1.00 86.69 85 THR A N 1
ATOM 657 C CA . THR A 1 85 ? 10.150 2.944 3.792 1.00 86.69 85 THR A CA 1
ATOM 658 C C . THR A 1 85 ? 9.186 2.357 4.816 1.00 86.69 85 THR A C 1
ATOM 660 O O . THR A 1 85 ? 9.438 2.413 6.015 1.00 86.69 85 THR A O 1
ATOM 663 N N . PHE A 1 86 ? 8.099 1.763 4.328 1.00 87.75 86 PHE A N 1
ATOM 664 C CA . PHE A 1 86 ? 7.110 1.077 5.143 1.00 87.75 86 PHE A CA 1
ATOM 665 C C . PHE A 1 86 ? 7.156 -0.412 4.821 1.00 87.75 86 PHE A C 1
ATOM 667 O O . PHE A 1 86 ? 6.758 -0.832 3.732 1.00 87.75 86 PHE A O 1
ATOM 674 N N . LEU A 1 87 ? 7.667 -1.206 5.759 1.00 89.94 87 LEU A N 1
ATOM 675 C CA . LEU A 1 87 ? 7.726 -2.656 5.625 1.00 89.94 87 LEU A CA 1
ATOM 676 C C . LEU A 1 87 ? 6.441 -3.262 6.197 1.00 89.94 87 LEU A C 1
ATOM 678 O O . LEU A 1 87 ? 6.340 -3.523 7.393 1.00 89.94 87 LEU A O 1
ATOM 682 N N . ASN A 1 88 ? 5.441 -3.421 5.335 1.00 90.69 88 ASN A N 1
ATOM 683 C CA . ASN A 1 88 ? 4.144 -3.995 5.673 1.00 90.69 88 ASN A CA 1
ATOM 684 C C . ASN A 1 88 ? 3.700 -5.017 4.619 1.00 90.69 88 ASN A C 1
ATOM 686 O O . ASN A 1 88 ? 4.192 -5.008 3.485 1.00 90.69 88 ASN A O 1
ATOM 690 N N . ASP A 1 89 ? 2.773 -5.897 5.002 1.00 91.00 89 ASP A N 1
ATOM 691 C CA . ASP A 1 89 ? 2.316 -7.006 4.159 1.00 91.00 89 ASP A CA 1
ATOM 692 C C . ASP A 1 89 ? 1.747 -6.512 2.824 1.00 91.00 89 ASP A C 1
ATOM 694 O O . ASP A 1 89 ? 2.019 -7.101 1.775 1.00 91.00 89 ASP A O 1
ATOM 698 N N . ALA A 1 90 ? 1.013 -5.393 2.838 1.00 93.06 90 ALA A N 1
ATOM 699 C CA . ALA A 1 90 ? 0.438 -4.810 1.633 1.00 93.06 90 ALA A CA 1
ATOM 700 C C . ALA A 1 90 ? 1.510 -4.330 0.643 1.00 93.06 90 ALA A C 1
ATOM 702 O O . ALA A 1 90 ? 1.413 -4.589 -0.556 1.00 93.06 90 ALA A O 1
ATOM 703 N N . SER A 1 91 ? 2.565 -3.673 1.131 1.00 91.19 91 SER A N 1
ATOM 704 C CA . SER A 1 91 ? 3.644 -3.153 0.284 1.00 91.19 91 SER A CA 1
ATOM 705 C C . SER A 1 91 ? 4.497 -4.264 -0.313 1.00 91.19 91 SER A C 1
ATOM 707 O O . SER A 1 91 ? 4.892 -4.166 -1.475 1.00 91.19 91 SER A O 1
ATOM 709 N N . VAL A 1 92 ? 4.751 -5.330 0.451 1.00 91.38 92 VAL A N 1
ATOM 710 C CA . VAL A 1 92 ? 5.447 -6.526 -0.045 1.00 91.38 92 VAL A CA 1
ATOM 711 C C . VAL A 1 92 ? 4.615 -7.200 -1.135 1.00 91.38 92 VAL A C 1
ATOM 713 O O . VAL A 1 92 ? 5.123 -7.459 -2.226 1.00 91.38 92 VAL A O 1
ATOM 716 N N . LEU A 1 93 ? 3.320 -7.419 -0.884 1.00 92.19 93 LEU A N 1
ATOM 717 C CA . LEU A 1 93 ? 2.413 -8.022 -1.860 1.00 92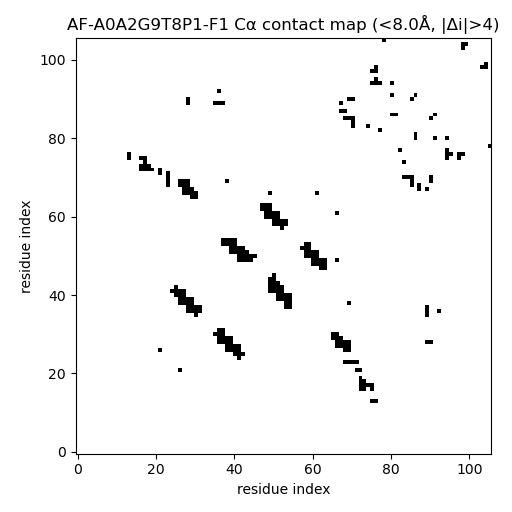.19 93 LEU A CA 1
ATOM 718 C C . LEU A 1 93 ? 2.327 -7.195 -3.150 1.00 92.19 93 LEU A C 1
ATOM 720 O O . LEU A 1 93 ? 2.415 -7.757 -4.243 1.00 92.19 93 LEU A O 1
ATOM 724 N N . HIS A 1 94 ? 2.185 -5.871 -3.030 1.00 91.06 94 HIS A N 1
ATOM 725 C CA . HIS A 1 94 ? 2.132 -4.956 -4.172 1.00 91.06 94 HIS A CA 1
ATOM 726 C C . HIS A 1 94 ? 3.419 -5.011 -4.996 1.00 91.06 94 HIS A C 1
ATOM 728 O O . HIS A 1 94 ? 3.370 -5.178 -6.214 1.00 91.06 94 HIS A O 1
ATOM 734 N N . ASN A 1 95 ? 4.578 -4.954 -4.337 1.00 89.38 95 ASN A N 1
ATOM 735 C CA . ASN A 1 95 ? 5.862 -5.025 -5.022 1.00 89.38 95 ASN A CA 1
ATOM 736 C C . ASN A 1 95 ? 6.019 -6.349 -5.790 1.00 89.38 95 ASN A C 1
ATOM 738 O O . ASN A 1 95 ? 6.301 -6.325 -6.990 1.00 89.38 95 ASN A O 1
ATOM 742 N N . LEU A 1 96 ? 5.744 -7.488 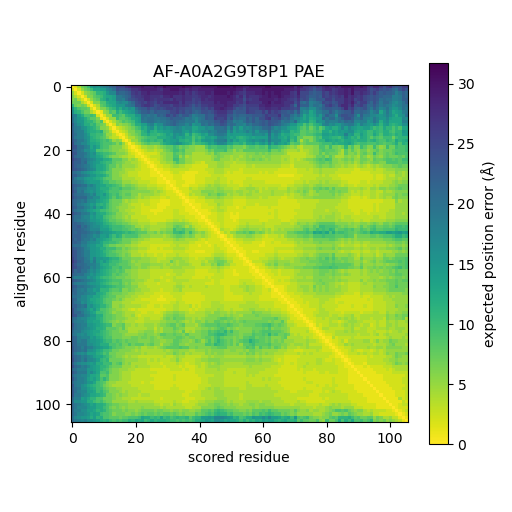-5.144 1.00 88.62 96 LEU A N 1
ATOM 743 C CA . LEU A 1 96 ? 5.800 -8.807 -5.779 1.00 88.62 96 LEU A CA 1
ATOM 744 C C . LEU A 1 96 ? 4.837 -8.915 -6.967 1.00 88.62 96 LEU A C 1
ATOM 746 O O . LEU A 1 96 ? 5.226 -9.402 -8.028 1.00 88.62 96 LEU A O 1
ATOM 750 N N . ARG A 1 97 ? 3.603 -8.413 -6.833 1.00 89.06 97 ARG A N 1
ATOM 751 C CA . ARG A 1 97 ? 2.605 -8.411 -7.915 1.00 89.06 97 ARG A CA 1
ATOM 752 C C . ARG A 1 97 ? 3.067 -7.570 -9.107 1.00 89.06 97 ARG A C 1
ATOM 754 O O . ARG A 1 97 ? 2.964 -8.014 -10.255 1.00 89.06 97 ARG A O 1
ATOM 761 N N . SER A 1 98 ? 3.605 -6.380 -8.851 1.00 87.50 98 SER A N 1
ATOM 762 C CA . SER A 1 98 ? 4.118 -5.478 -9.885 1.00 87.50 98 SER A CA 1
ATOM 763 C C . SER A 1 98 ? 5.346 -6.038 -10.596 1.00 87.50 98 SER A C 1
ATOM 765 O O . SER A 1 98 ? 5.468 -5.898 -11.815 1.00 87.50 98 SER A O 1
ATOM 767 N N . ARG A 1 99 ? 6.249 -6.690 -9.858 1.00 87.62 99 ARG A N 1
ATOM 768 C CA . ARG A 1 99 ? 7.422 -7.375 -10.412 1.00 87.62 99 ARG A CA 1
ATOM 769 C C . ARG A 1 99 ? 7.008 -8.570 -11.268 1.00 87.62 99 ARG A C 1
ATOM 771 O O . ARG A 1 99 ? 7.413 -8.652 -12.426 1.00 87.62 99 ARG A O 1
ATOM 778 N N . TYR A 1 100 ? 6.114 -9.416 -10.757 1.00 87.06 100 TYR A N 1
ATOM 779 C CA . TYR A 1 100 ? 5.582 -10.567 -11.485 1.00 87.06 100 TYR A CA 1
ATOM 780 C C . TYR A 1 100 ? 4.899 -10.159 -12.798 1.00 87.06 100 TYR A C 1
ATOM 782 O O . TYR A 1 100 ? 5.172 -10.742 -13.844 1.00 87.06 100 TYR A O 1
ATOM 790 N N . SER A 1 101 ? 4.094 -9.091 -12.776 1.00 84.19 101 SER A N 1
ATOM 791 C CA . SER A 1 101 ? 3.438 -8.544 -13.977 1.00 84.19 101 SER A CA 1
ATOM 792 C C . SER A 1 101 ? 4.431 -8.025 -15.026 1.00 84.19 101 SER A C 1
ATOM 794 O O . SER A 1 101 ? 4.121 -7.999 -16.214 1.00 84.19 101 SER A O 1
ATOM 796 N N . ALA A 1 102 ? 5.632 -7.631 -14.600 1.00 82.31 102 ALA A N 1
ATOM 797 C CA . ALA A 1 102 ? 6.728 -7.210 -15.467 1.00 82.31 102 ALA A CA 1
ATOM 798 C C . ALA A 1 102 ? 7.714 -8.350 -15.795 1.00 82.31 102 ALA A C 1
ATOM 800 O O . ALA A 1 102 ? 8.786 -8.085 -16.337 1.00 82.31 102 ALA A O 1
ATOM 801 N N . MET A 1 103 ? 7.372 -9.607 -15.474 1.00 82.12 103 MET A N 1
ATOM 802 C CA . MET A 1 103 ? 8.230 -10.791 -15.641 1.00 82.12 103 MET A CA 1
ATOM 803 C C . MET A 1 103 ? 9.563 -10.701 -14.870 1.00 82.12 103 MET A C 1
ATOM 805 O O . MET A 1 103 ? 10.546 -11.352 -15.224 1.00 82.12 103 MET A O 1
ATOM 809 N N . LEU A 1 104 ? 9.594 -9.914 -13.791 1.00 78.94 104 LEU A N 1
ATOM 810 C CA . LEU A 1 104 ? 10.710 -9.802 -12.853 1.00 78.94 104 LEU A CA 1
ATOM 811 C C . LEU A 1 104 ? 10.465 -10.777 -11.692 1.00 78.94 104 LEU A C 1
ATOM 813 O O . LEU A 1 104 ? 9.804 -10.444 -10.716 1.00 78.94 104 LEU A O 1
ATOM 817 N N . ILE A 1 105 ? 10.932 -12.015 -11.823 1.00 80.75 105 ILE A N 1
ATOM 818 C CA . ILE A 1 105 ? 10.602 -13.105 -10.881 1.00 80.75 105 ILE A CA 1
ATOM 819 C C . ILE A 1 105 ? 11.630 -13.321 -9.757 1.00 80.75 105 ILE A C 1
ATOM 821 O O . ILE A 1 105 ? 11.402 -14.170 -8.899 1.00 80.75 105 ILE A O 1
ATOM 825 N N . TYR A 1 106 ? 12.743 -12.583 -9.772 1.00 74.00 106 TYR A N 1
ATOM 826 C CA . TYR A 1 106 ? 13.850 -12.697 -8.813 1.00 74.00 106 TYR A CA 1
ATOM 827 C C . TYR A 1 106 ? 14.096 -11.383 -8.116 1.00 74.00 106 TYR A C 1
ATOM 829 O O . TYR A 1 106 ? 14.146 -10.388 -8.865 1.00 74.00 106 TYR A O 1
#